Protein AF-A0A941FFN2-F1 (afdb_monomer_lite)

Radius of gyration: 14.91 Å; chains: 1; bounding box: 46×32×23 Å

Foldseek 3Di:
DDQDDLVVLLVCLVVLVVVVDDPVSVVSNVVNCVPDPVSVVSSVVVVVVVVVVVVVPVPDPDPDDDPVPPDDDPPDD

Structure (mmCIF, N/CA/C/O backbone):
data_AF-A0A941FFN2-F1
#
_entry.id   AF-A0A941FFN2-F1
#
loop_
_atom_site.group_PDB
_atom_site.id
_atom_site.type_symbol
_atom_site.label_atom_id
_atom_site.label_alt_id
_atom_site.label_comp_id
_atom_site.label_asym_id
_atom_site.label_entity_id
_atom_site.label_seq_id
_atom_site.pdbx_PDB_ins_code
_atom_site.Cartn_x
_atom_site.Cartn_y
_atom_site.Cartn_z
_atom_site.occupancy
_atom_site.B_iso_or_equiv
_atom_site.auth_seq_id
_atom_site.auth_comp_id
_atom_site.auth_asym_id
_atom_site.auth_atom_id
_atom_site.pdbx_PDB_model_num
ATOM 1 N N . MET A 1 1 ? -17.030 -4.093 -9.730 1.00 43.28 1 MET A N 1
ATOM 2 C CA . MET A 1 1 ? -15.752 -4.773 -9.433 1.00 43.28 1 MET A CA 1
ATOM 3 C C . MET A 1 1 ? -15.735 -5.143 -7.963 1.00 43.28 1 MET A C 1
ATOM 5 O O . MET A 1 1 ? -16.123 -4.317 -7.146 1.00 43.28 1 MET A O 1
ATOM 9 N N . GLY A 1 2 ? -15.403 -6.394 -7.637 1.00 59.03 2 GLY A N 1
ATOM 10 C CA . GLY A 1 2 ? -15.336 -6.851 -6.248 1.00 59.03 2 GLY A CA 1
ATOM 11 C C 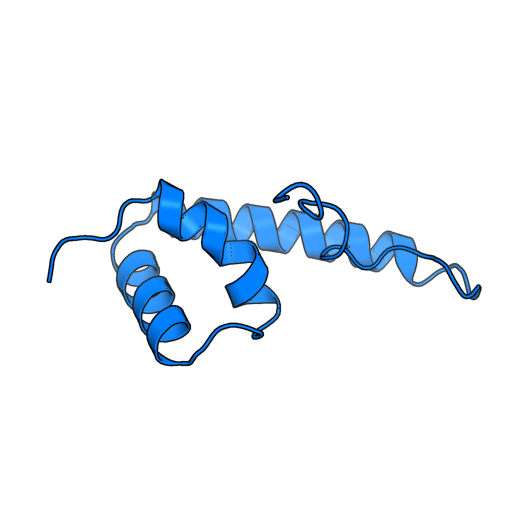. GLY A 1 2 ? -14.275 -6.064 -5.484 1.00 59.03 2 GLY A C 1
ATOM 12 O O . GLY A 1 2 ? -13.194 -5.821 -6.015 1.00 59.03 2 GLY A O 1
ATOM 13 N N . LYS A 1 3 ? -14.595 -5.632 -4.262 1.00 74.44 3 LYS A N 1
ATOM 14 C CA . LYS A 1 3 ? -13.628 -4.957 -3.393 1.00 74.44 3 LYS A CA 1
ATOM 15 C C . LYS A 1 3 ? -12.433 -5.883 -3.178 1.00 74.44 3 LYS A C 1
ATOM 17 O O . LYS A 1 3 ? -12.597 -6.988 -2.667 1.00 74.44 3 LYS A O 1
ATOM 22 N N . VAL A 1 4 ? -11.247 -5.432 -3.574 1.00 89.56 4 VAL A N 1
ATOM 23 C CA . VAL A 1 4 ? -9.998 -6.153 -3.310 1.00 89.56 4 VAL A CA 1
ATOM 24 C C . VAL A 1 4 ? -9.787 -6.220 -1.801 1.00 89.56 4 VAL A C 1
ATOM 26 O O . VAL A 1 4 ? -10.026 -5.240 -1.091 1.00 89.56 4 VAL A O 1
ATOM 29 N N . SER A 1 5 ? -9.385 -7.386 -1.301 1.00 94.12 5 SER A N 1
ATOM 30 C CA . SER A 1 5 ? -9.190 -7.590 0.131 1.00 94.12 5 SER A CA 1
ATOM 31 C C . SER A 1 5 ? -7.966 -6.824 0.635 1.00 94.12 5 SER A C 1
ATOM 33 O O . SER A 1 5 ? -6.973 -6.658 -0.073 1.00 94.12 5 SER A O 1
ATOM 35 N N . CYS A 1 6 ? -8.012 -6.386 1.894 1.00 95.38 6 CYS A N 1
ATOM 36 C CA . CYS A 1 6 ? -6.890 -5.691 2.524 1.00 95.38 6 CYS A CA 1
ATOM 37 C C . CYS A 1 6 ? -5.597 -6.523 2.517 1.00 95.38 6 CYS A C 1
ATOM 39 O O . CYS A 1 6 ? -4.518 -5.947 2.460 1.00 95.38 6 CYS A O 1
ATOM 41 N N . GLU A 1 7 ? -5.695 -7.853 2.571 1.00 94.81 7 GLU A N 1
ATOM 42 C CA . GLU A 1 7 ? -4.530 -8.745 2.563 1.00 94.81 7 GLU A CA 1
ATOM 43 C C . GLU A 1 7 ? -3.789 -8.689 1.223 1.00 94.81 7 GLU A C 1
ATOM 45 O O . GLU A 1 7 ? -2.587 -8.448 1.211 1.00 94.81 7 GLU A O 1
ATOM 50 N N . ILE A 1 8 ? -4.516 -8.745 0.099 1.00 93.81 8 ILE A N 1
ATOM 51 C CA . ILE A 1 8 ? -3.919 -8.583 -1.238 1.00 93.81 8 ILE A CA 1
ATOM 52 C C . ILE A 1 8 ? -3.239 -7.216 -1.354 1.00 93.81 8 ILE A C 1
ATOM 54 O O . ILE A 1 8 ? -2.135 -7.098 -1.880 1.00 93.81 8 ILE A O 1
ATOM 58 N N . ILE A 1 9 ? -3.875 -6.167 -0.828 1.00 94.94 9 ILE A N 1
ATOM 59 C CA . ILE A 1 9 ? -3.301 -4.820 -0.861 1.00 94.94 9 ILE A CA 1
ATOM 60 C C . ILE A 1 9 ? -2.020 -4.750 -0.041 1.00 94.94 9 ILE A C 1
ATOM 62 O O . ILE A 1 9 ? -1.038 -4.204 -0.534 1.00 94.94 9 ILE A O 1
ATOM 66 N N . LYS A 1 10 ? -1.997 -5.326 1.167 1.00 91.25 10 LYS A N 1
ATOM 67 C CA . LYS A 1 10 ? -0.798 -5.393 2.017 1.00 91.25 10 LYS A CA 1
ATOM 68 C C . LYS A 1 10 ? 0.356 -6.122 1.334 1.00 91.25 10 LYS A C 1
ATOM 70 O O . LYS A 1 10 ? 1.483 -5.646 1.442 1.00 91.25 10 LYS A O 1
ATOM 75 N N . ASP A 1 11 ? 0.077 -7.209 0.619 1.00 92.19 11 ASP A N 1
ATOM 76 C CA . ASP A 1 11 ? 1.082 -7.958 -0.143 1.00 92.19 11 ASP A CA 1
ATOM 77 C C . ASP A 1 11 ? 1.623 -7.159 -1.338 1.00 92.19 11 ASP A C 1
ATOM 79 O O . ASP A 1 11 ? 2.786 -7.314 -1.711 1.00 92.19 11 ASP A O 1
ATOM 83 N N . MET A 1 12 ? 0.804 -6.263 -1.900 1.00 92.38 12 MET A N 1
ATOM 84 C CA . MET A 1 12 ? 1.157 -5.396 -3.029 1.00 92.38 12 MET A CA 1
ATOM 85 C C . MET A 1 12 ? 1.828 -4.077 -2.624 1.00 92.38 12 MET A C 1
ATOM 87 O O . MET A 1 12 ? 2.602 -3.543 -3.415 1.00 92.38 12 MET A O 1
ATOM 91 N N . LEU A 1 13 ? 1.602 -3.551 -1.407 1.00 92.25 13 LEU A N 1
ATOM 92 C CA . LEU A 1 13 ? 2.252 -2.321 -0.905 1.00 92.25 13 LEU A CA 1
ATOM 93 C C . LEU A 1 13 ? 3.767 -2.264 -1.158 1.00 92.25 13 LEU A C 1
ATOM 95 O O . LEU A 1 13 ? 4.255 -1.192 -1.525 1.00 92.25 13 LEU A O 1
ATOM 99 N N . PRO A 1 14 ? 4.521 -3.366 -0.980 1.00 88.19 14 PRO A N 1
ATOM 100 C CA . PRO A 1 14 ? 5.942 -3.390 -1.240 1.00 88.19 14 PRO A CA 1
ATOM 101 C C . PRO A 1 14 ? 6.265 -3.097 -2.719 1.00 88.19 14 PRO A C 1
ATOM 103 O O . PRO A 1 14 ? 7.053 -2.206 -3.027 1.00 88.19 14 PRO A O 1
ATOM 106 N N . LEU A 1 15 ? 5.596 -3.791 -3.636 1.00 89.50 15 LEU A N 1
ATOM 107 C CA . LEU A 1 15 ? 5.793 -3.629 -5.076 1.00 89.50 15 LEU A CA 1
ATOM 108 C C . LEU A 1 15 ? 5.280 -2.267 -5.575 1.00 89.50 15 LEU A C 1
ATOM 110 O O . LEU A 1 15 ? 5.857 -1.673 -6.486 1.00 89.50 15 LEU A O 1
ATOM 114 N N . TYR A 1 16 ? 4.193 -1.769 -4.979 1.00 92.12 16 TYR A N 1
ATOM 115 C CA . TYR A 1 16 ? 3.625 -0.455 -5.271 1.00 92.12 16 TYR A CA 1
ATOM 116 C C . TYR A 1 16 ? 4.587 0.664 -4.856 1.00 92.12 16 TYR A C 1
ATOM 118 O O . TYR A 1 16 ? 4.819 1.593 -5.624 1.00 92.12 16 TYR A O 1
ATOM 126 N N . TYR A 1 17 ? 5.202 0.550 -3.674 1.00 89.19 17 TYR A N 1
ATOM 127 C CA . TYR A 1 17 ? 6.204 1.504 -3.199 1.00 89.19 17 TYR A CA 1
ATOM 128 C C . TYR A 1 17 ? 7.432 1.566 -4.113 1.00 89.19 17 TYR A C 1
ATOM 130 O O . TYR A 1 17 ? 7.900 2.658 -4.429 1.00 89.19 17 TYR A O 1
ATOM 138 N N . ASP A 1 18 ? 7.919 0.409 -4.567 1.00 84.88 18 ASP A N 1
ATOM 139 C CA . ASP A 1 18 ? 9.060 0.310 -5.488 1.00 84.88 18 ASP A CA 1
ATOM 140 C C . ASP A 1 18 ? 8.687 0.669 -6.941 1.00 84.88 18 ASP A C 1
ATOM 142 O O . ASP A 1 18 ? 9.536 0.699 -7.824 1.00 84.88 18 ASP A O 1
ATOM 146 N N . SER A 1 19 ? 7.410 0.973 -7.208 1.00 85.88 19 SER A N 1
ATOM 147 C CA . SER A 1 19 ? 6.884 1.327 -8.535 1.00 85.88 19 SER A CA 1
ATOM 148 C C . SER A 1 19 ? 7.136 0.273 -9.627 1.00 85.88 19 SER A C 1
ATOM 150 O O . SER A 1 19 ? 7.105 0.598 -10.812 1.00 85.88 19 SER A O 1
ATOM 152 N N . VAL A 1 20 ? 7.320 -0.997 -9.245 1.00 90.31 20 VAL A N 1
ATOM 153 C CA . VAL A 1 20 ? 7.586 -2.130 -10.160 1.00 90.31 20 VAL A CA 1
ATOM 154 C C . VAL A 1 20 ? 6.322 -2.877 -10.604 1.00 90.31 20 VAL A C 1
ATOM 156 O O . VAL A 1 20 ? 6.395 -3.864 -11.333 1.00 90.31 20 VAL A O 1
ATOM 159 N N . CYS A 1 21 ? 5.149 -2.429 -10.158 1.00 88.56 21 CYS A N 1
ATOM 160 C CA . CYS A 1 21 ? 3.859 -2.984 -10.565 1.00 88.56 21 CYS A CA 1
ATOM 161 C C . CYS A 1 21 ? 3.414 -2.456 -11.934 1.00 88.56 21 CYS A C 1
ATOM 163 O O . CYS A 1 21 ? 3.752 -1.330 -12.305 1.00 88.56 21 CYS A O 1
ATOM 165 N N . SER A 1 22 ? 2.557 -3.212 -12.627 1.00 95.00 22 SER A N 1
ATOM 166 C CA . SER A 1 22 ? 1.814 -2.692 -13.782 1.00 95.00 22 SER A CA 1
ATOM 167 C C . SER A 1 22 ? 0.883 -1.545 -13.374 1.00 95.00 22 SER A C 1
ATOM 169 O O . SER A 1 22 ? 0.460 -1.461 -12.218 1.00 95.00 22 SER A O 1
ATOM 171 N N . ASP A 1 23 ? 0.525 -0.679 -14.321 1.00 94.19 23 ASP A N 1
ATOM 172 C CA . ASP A 1 23 ? -0.345 0.469 -14.036 1.00 94.19 23 ASP A CA 1
ATOM 173 C C . ASP A 1 23 ? -1.750 0.048 -13.581 1.00 94.19 23 ASP A C 1
ATOM 175 O O . ASP A 1 23 ? -2.310 0.669 -12.680 1.00 94.19 23 ASP A O 1
ATOM 179 N N . ASP A 1 24 ? -2.270 -1.075 -14.085 1.00 93.56 24 ASP A N 1
ATOM 180 C CA . ASP A 1 24 ? -3.523 -1.665 -13.593 1.00 93.56 24 ASP A CA 1
ATOM 181 C C . ASP A 1 24 ? -3.440 -2.041 -12.107 1.00 93.56 24 ASP A C 1
ATOM 183 O O . ASP A 1 24 ? -4.362 -1.787 -11.328 1.00 93.56 24 ASP A O 1
ATOM 187 N N . SER A 1 25 ? -2.308 -2.610 -11.688 1.00 92.50 25 SER A N 1
ATOM 188 C CA . SER A 1 25 ? -2.081 -2.990 -10.292 1.00 92.50 25 SER A CA 1
ATOM 189 C C . SER A 1 25 ? -1.894 -1.759 -9.403 1.00 92.50 25 SER A C 1
ATOM 191 O O . SER A 1 25 ? -2.377 -1.744 -8.272 1.00 92.50 25 SER A O 1
ATOM 193 N N . LYS A 1 26 ? -1.241 -0.703 -9.910 1.00 94.56 26 LYS A N 1
ATOM 194 C CA . LYS A 1 26 ? -1.143 0.581 -9.197 1.00 94.56 26 LYS A CA 1
ATOM 195 C C . LYS A 1 26 ? -2.525 1.177 -8.974 1.00 94.56 26 LYS A C 1
ATOM 197 O O . LYS A 1 26 ? -2.859 1.483 -7.834 1.00 94.56 26 LYS A O 1
ATOM 202 N N . ARG A 1 27 ? -3.349 1.255 -10.024 1.00 94.94 27 ARG A N 1
ATOM 203 C CA . ARG A 1 27 ? -4.700 1.820 -9.935 1.00 94.94 27 ARG A CA 1
ATOM 204 C C . ARG A 1 27 ? -5.562 1.064 -8.929 1.00 94.94 27 ARG A C 1
ATOM 206 O O . ARG A 1 27 ? -6.230 1.683 -8.111 1.00 94.94 27 ARG A O 1
ATOM 213 N N . MET A 1 28 ? -5.482 -0.266 -8.921 1.00 94.50 28 MET A N 1
ATOM 214 C CA . MET A 1 28 ? -6.153 -1.107 -7.926 1.00 94.50 28 MET A CA 1
ATOM 215 C C . MET A 1 28 ? -5.749 -0.746 -6.485 1.00 94.50 28 MET A C 1
ATOM 217 O O . MET A 1 28 ? -6.603 -0.631 -5.601 1.00 94.50 28 MET A O 1
ATOM 221 N N . VAL A 1 29 ? -4.447 -0.576 -6.237 1.00 94.25 29 VAL A N 1
ATOM 222 C CA . VAL A 1 29 ? -3.931 -0.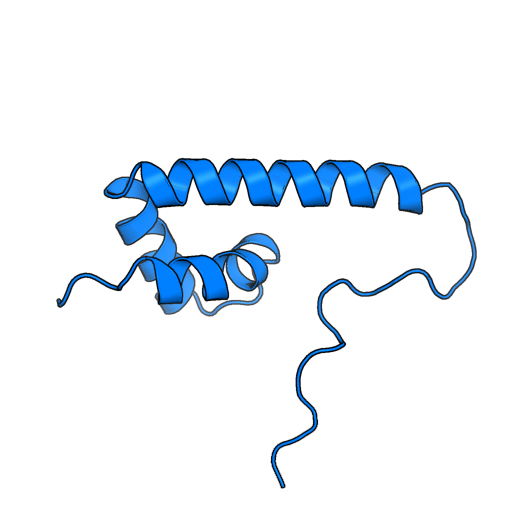208 -4.913 1.00 94.25 29 VAL A CA 1
ATOM 223 C C . VAL A 1 29 ? -4.367 1.203 -4.532 1.00 94.25 29 VAL A C 1
ATOM 225 O O . VAL A 1 29 ? -4.804 1.409 -3.403 1.00 94.25 29 VAL A O 1
ATOM 228 N N . GLU A 1 30 ? -4.307 2.159 -5.455 1.00 95.00 30 GLU A N 1
ATOM 229 C CA . GLU A 1 30 ? -4.745 3.541 -5.242 1.00 95.00 30 GLU A CA 1
ATOM 230 C C . GLU A 1 30 ? 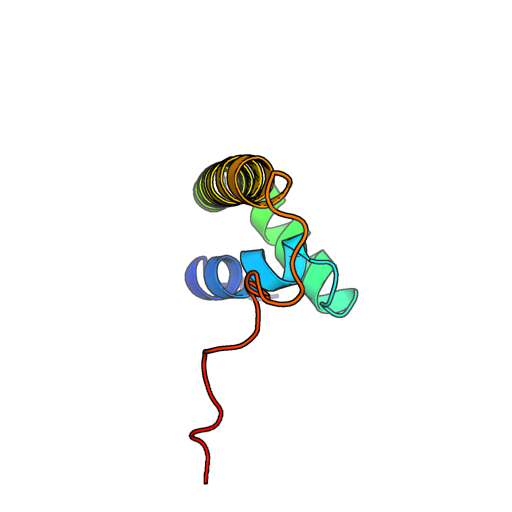-6.242 3.635 -4.934 1.00 95.00 30 GLU A C 1
ATOM 232 O O . GLU A 1 30 ? -6.622 4.276 -3.951 1.00 95.00 30 GLU A O 1
ATOM 237 N N . GLU A 1 31 ? -7.082 2.950 -5.714 1.00 94.88 31 GLU A N 1
ATOM 238 C CA . GLU A 1 31 ? -8.528 2.863 -5.498 1.00 94.88 31 GLU A CA 1
ATOM 239 C C . GLU A 1 31 ? -8.819 2.317 -4.091 1.00 94.88 31 GLU A C 1
ATOM 241 O O . GLU A 1 31 ? -9.506 2.972 -3.303 1.00 94.88 31 GLU A O 1
ATOM 246 N N . HIS A 1 32 ? -8.216 1.187 -3.703 1.00 95.31 32 HIS A N 1
ATOM 247 C CA . HIS A 1 32 ? -8.423 0.626 -2.365 1.00 95.31 32 HIS A CA 1
ATOM 248 C C . HIS A 1 32 ? -7.871 1.527 -1.257 1.00 95.31 32 HIS A C 1
ATOM 250 O O . HIS A 1 32 ? -8.509 1.705 -0.215 1.00 95.31 32 HIS A O 1
ATOM 256 N N . LEU A 1 33 ? -6.680 2.099 -1.450 1.00 94.81 33 LEU A N 1
ATOM 257 C CA . LEU A 1 33 ? -6.102 3.025 -0.490 1.00 94.81 33 LEU A CA 1
ATOM 258 C C . LEU A 1 33 ? -6.991 4.245 -0.332 1.00 94.81 33 LEU A C 1
ATOM 260 O O . LEU A 1 33 ? -7.057 4.728 0.783 1.00 94.81 33 LEU A O 1
ATOM 264 N N . SER A 1 34 ? -7.696 4.724 -1.358 1.00 94.94 34 SER A N 1
ATOM 265 C CA . SER A 1 34 ? -8.598 5.875 -1.239 1.00 94.94 34 SER A CA 1
ATOM 266 C C . SER A 1 34 ? -9.755 5.616 -0.260 1.00 94.94 34 SER A C 1
ATOM 268 O O . SER A 1 34 ? -10.056 6.489 0.566 1.00 94.94 34 SER A O 1
ATOM 270 N N . GLU A 1 35 ? -10.294 4.392 -0.255 1.00 94.19 35 GLU A N 1
ATOM 271 C CA . GLU A 1 35 ? -11.470 3.977 0.522 1.00 94.19 35 GLU A CA 1
ATOM 272 C C . GLU A 1 35 ? -11.130 3.365 1.894 1.00 94.19 35 GLU A C 1
ATOM 274 O O . GLU A 1 35 ? -11.907 3.481 2.843 1.00 94.19 35 GLU A O 1
ATOM 279 N N . CYS A 1 36 ? -9.970 2.718 2.039 1.00 95.75 36 CYS A N 1
ATOM 280 C CA . CYS A 1 36 ? -9.626 1.938 3.229 1.00 95.75 36 CYS A CA 1
ATOM 281 C C . CYS A 1 36 ? -8.605 2.651 4.126 1.00 95.75 36 CYS A C 1
ATOM 283 O O . CYS A 1 36 ? -7.391 2.605 3.905 1.00 95.75 36 CYS A O 1
ATOM 285 N N . ASN A 1 37 ? -9.083 3.260 5.218 1.00 94.88 37 ASN A N 1
ATOM 286 C CA . ASN A 1 37 ? -8.210 3.955 6.170 1.00 94.88 37 ASN A CA 1
ATOM 287 C C . ASN A 1 37 ? -7.178 3.025 6.839 1.00 94.88 37 ASN A C 1
ATOM 289 O O . ASN A 1 37 ? -6.052 3.445 7.100 1.00 94.88 37 ASN A O 1
ATOM 293 N N . ASN A 1 38 ? -7.526 1.756 7.079 1.00 94.62 38 ASN A N 1
ATOM 294 C CA . ASN A 1 38 ? -6.597 0.789 7.668 1.00 94.62 38 ASN A CA 1
ATOM 295 C C . ASN A 1 38 ? -5.384 0.550 6.751 1.00 94.62 38 ASN A C 1
ATOM 297 O O . ASN A 1 38 ? -4.239 0.657 7.189 1.00 94.62 38 ASN A O 1
ATOM 301 N N . CYS A 1 39 ? -5.618 0.344 5.451 1.00 95.56 39 CYS A N 1
ATOM 302 C CA . CYS A 1 39 ? -4.535 0.181 4.482 1.00 95.56 39 CYS A CA 1
ATOM 303 C C . CYS A 1 39 ? -3.721 1.473 4.287 1.00 95.56 39 CYS A C 1
ATOM 305 O O . CYS A 1 39 ? -2.504 1.386 4.139 1.00 95.56 39 CYS A O 1
ATOM 307 N N . LYS A 1 40 ? -4.328 2.673 4.389 1.00 95.12 40 LYS A N 1
ATOM 308 C CA . LYS A 1 40 ? -3.568 3.946 4.423 1.00 95.12 40 LYS A CA 1
ATOM 309 C C . LYS A 1 40 ? -2.576 3.980 5.589 1.00 95.12 40 LYS A C 1
ATOM 311 O O . LYS A 1 40 ? -1.431 4.402 5.419 1.00 95.12 40 LYS A O 1
ATOM 316 N N . VAL A 1 41 ? -3.014 3.571 6.782 1.00 95.06 41 VAL A N 1
ATOM 317 C CA . VAL A 1 41 ? -2.167 3.534 7.984 1.00 95.06 41 VAL A CA 1
ATOM 318 C C . VAL A 1 41 ? -1.047 2.508 7.826 1.00 95.06 41 VAL A C 1
ATOM 320 O O . VAL A 1 41 ? 0.110 2.832 8.095 1.00 95.06 41 VAL A O 1
ATOM 323 N N . GLU A 1 42 ? -1.357 1.307 7.340 1.00 92.75 42 GLU A N 1
ATOM 324 C CA . GLU A 1 42 ? -0.351 0.273 7.079 1.00 92.75 42 GLU A CA 1
ATOM 325 C C . GLU A 1 42 ? 0.676 0.720 6.032 1.00 92.75 42 GLU A C 1
ATOM 327 O O . GLU A 1 42 ? 1.877 0.566 6.254 1.00 92.75 42 GLU A O 1
ATOM 332 N N . PHE A 1 43 ? 0.249 1.389 4.958 1.00 93.62 43 PHE A N 1
ATOM 333 C CA . PHE A 1 43 ? 1.166 1.944 3.963 1.00 93.62 43 PHE A CA 1
ATOM 334 C C . PHE A 1 43 ? 2.087 3.026 4.539 1.00 93.62 43 PHE A C 1
ATOM 336 O O . PHE A 1 43 ? 3.287 3.035 4.262 1.00 93.62 43 PHE A O 1
ATOM 343 N N . LYS A 1 44 ? 1.576 3.906 5.410 1.00 91.44 44 LYS A N 1
ATOM 344 C CA . LYS A 1 44 ? 2.414 4.884 6.125 1.00 91.44 44 LYS A CA 1
ATOM 345 C C . LYS A 1 44 ? 3.434 4.200 7.037 1.00 91.44 44 LYS A C 1
ATOM 347 O O . LYS A 1 44 ? 4.601 4.586 7.024 1.00 91.44 44 LYS A O 1
ATOM 352 N N . LYS A 1 45 ? 3.025 3.178 7.802 1.00 88.50 45 LYS A N 1
ATOM 353 C CA . LYS A 1 45 ? 3.934 2.386 8.654 1.00 88.50 45 LYS A CA 1
ATOM 354 C C . LYS A 1 45 ? 5.006 1.692 7.820 1.00 88.50 45 LYS A C 1
ATOM 356 O O . LYS A 1 45 ? 6.176 1.717 8.193 1.00 88.50 45 LYS A O 1
ATOM 361 N N . PHE A 1 46 ? 4.612 1.098 6.696 1.00 86.00 46 PHE A N 1
ATOM 362 C CA . PHE A 1 46 ? 5.516 0.487 5.732 1.00 86.00 46 PHE A CA 1
ATOM 363 C C . PHE A 1 46 ? 6.542 1.513 5.231 1.00 86.00 46 PHE A C 1
ATOM 365 O O . PHE A 1 46 ? 7.741 1.313 5.411 1.00 86.00 46 PHE A O 1
ATOM 372 N N . LYS A 1 47 ? 6.091 2.673 4.738 1.00 84.56 47 LYS A N 1
ATOM 373 C CA . LYS A 1 47 ? 6.969 3.757 4.276 1.00 84.56 47 LYS A CA 1
ATOM 374 C C . LYS A 1 47 ? 7.947 4.216 5.364 1.00 84.56 47 LYS A C 1
ATOM 376 O O . LYS A 1 47 ? 9.134 4.356 5.085 1.00 84.56 47 LYS A O 1
ATOM 381 N N . MET A 1 48 ? 7.489 4.378 6.608 1.00 78.44 48 MET A N 1
ATOM 382 C CA . MET A 1 48 ? 8.355 4.753 7.736 1.00 78.44 48 MET A CA 1
ATOM 383 C C . MET A 1 48 ? 9.421 3.692 8.037 1.00 78.44 48 MET A C 1
ATOM 385 O O . MET A 1 48 ? 10.591 4.032 8.208 1.00 78.44 48 MET A O 1
ATOM 389 N N . LYS A 1 49 ? 9.039 2.406 8.055 1.00 75.94 49 LYS A N 1
ATOM 390 C CA . LYS A 1 49 ? 9.977 1.287 8.247 1.00 75.94 49 LYS A CA 1
ATOM 391 C C . LYS A 1 49 ? 11.060 1.269 7.166 1.00 75.94 49 LYS A C 1
ATOM 393 O O . LYS A 1 49 ? 12.216 0.999 7.478 1.00 75.94 49 LYS A O 1
ATOM 398 N N . PHE A 1 50 ? 10.701 1.566 5.918 1.00 72.12 50 PHE A N 1
ATOM 399 C CA . PHE A 1 50 ? 11.640 1.578 4.794 1.00 72.12 50 PHE A CA 1
ATOM 400 C C . PHE A 1 50 ? 12.553 2.810 4.798 1.00 72.12 50 PHE A C 1
ATOM 402 O O . PHE A 1 50 ? 13.755 2.653 4.596 1.00 72.12 50 PHE A O 1
ATOM 409 N N . ILE A 1 51 ? 12.033 4.003 5.114 1.00 70.00 51 ILE A N 1
ATOM 410 C CA . ILE A 1 51 ? 12.843 5.226 5.267 1.00 70.00 51 ILE A CA 1
ATOM 411 C C . ILE A 1 51 ? 13.900 5.034 6.359 1.00 70.00 51 ILE A C 1
ATOM 413 O O . ILE A 1 51 ? 15.078 5.283 6.116 1.00 70.00 51 ILE A O 1
ATOM 417 N N . PHE A 1 52 ? 13.495 4.520 7.525 1.00 59.53 52 PHE A N 1
ATOM 418 C CA . PHE A 1 52 ? 14.414 4.263 8.634 1.00 59.53 52 PHE A CA 1
ATOM 419 C C . PHE A 1 52 ? 15.516 3.275 8.240 1.00 59.53 52 PHE A C 1
ATOM 421 O O . PHE A 1 52 ? 16.683 3.461 8.572 1.00 59.53 52 PHE A O 1
ATOM 428 N N . ARG A 1 53 ? 15.168 2.233 7.480 1.00 61.38 53 ARG A N 1
ATOM 429 C CA . ARG A 1 53 ? 16.145 1.242 7.023 1.00 61.38 53 ARG A CA 1
ATOM 430 C C . ARG A 1 53 ? 17.112 1.824 5.993 1.00 61.38 53 ARG A C 1
ATOM 432 O O . ARG A 1 53 ? 18.300 1.537 6.078 1.00 61.38 53 ARG A O 1
ATOM 439 N N . LYS A 1 54 ? 16.634 2.678 5.081 1.00 58.44 54 LYS A N 1
ATOM 440 C CA . LYS A 1 54 ? 17.466 3.340 4.065 1.00 58.44 54 LYS A CA 1
ATOM 441 C C . LYS A 1 54 ? 18.529 4.248 4.695 1.00 58.44 54 LYS A C 1
ATOM 443 O O . LYS A 1 54 ? 19.695 4.136 4.334 1.00 58.44 54 LYS A O 1
ATOM 448 N N . SER A 1 55 ? 18.167 5.041 5.708 1.00 52.59 55 SER A N 1
ATOM 449 C CA . SER A 1 55 ? 19.119 5.926 6.405 1.00 52.59 55 SER A CA 1
ATOM 450 C C . SER A 1 55 ? 20.232 5.187 7.161 1.00 52.59 55 SER A C 1
ATOM 452 O O . SER A 1 55 ? 21.310 5.739 7.362 1.00 52.59 55 SER A O 1
ATOM 454 N N . ILE A 1 56 ? 20.003 3.933 7.566 1.00 55.62 56 ILE A N 1
ATOM 455 C CA . ILE A 1 56 ? 21.026 3.103 8.227 1.00 55.62 56 ILE A CA 1
ATOM 456 C C . ILE A 1 56 ? 22.013 2.504 7.206 1.00 55.62 56 ILE A C 1
ATOM 458 O O . ILE A 1 56 ? 23.152 2.206 7.558 1.00 55.62 56 ILE A O 1
ATOM 462 N N . ILE A 1 57 ? 21.602 2.336 5.944 1.00 57.09 57 ILE A N 1
ATOM 463 C CA . ILE A 1 57 ? 22.381 1.637 4.908 1.00 57.09 57 ILE A CA 1
ATOM 464 C C . ILE A 1 57 ? 23.332 2.583 4.151 1.00 57.09 57 ILE A C 1
ATOM 466 O O . ILE A 1 57 ? 24.416 2.161 3.763 1.00 57.09 57 ILE A O 1
ATOM 470 N N . GLU A 1 58 ? 23.000 3.869 4.003 1.00 54.16 58 GLU A N 1
ATOM 471 C CA . GLU A 1 58 ? 23.799 4.836 3.219 1.00 54.16 58 GLU A CA 1
ATOM 472 C C . GLU A 1 58 ? 25.174 5.211 3.832 1.00 54.16 58 GLU A C 1
ATOM 474 O O . GLU A 1 58 ? 25.935 5.938 3.202 1.00 54.16 58 GLU A O 1
ATOM 479 N N . ASN A 1 59 ? 25.549 4.686 5.009 1.00 50.78 59 ASN A N 1
ATOM 480 C CA . ASN A 1 59 ? 26.844 4.957 5.665 1.00 50.78 59 ASN A CA 1
ATOM 481 C C . ASN A 1 59 ? 27.894 3.830 5.544 1.00 50.78 59 ASN A C 1
ATOM 483 O O . ASN A 1 59 ? 28.927 3.885 6.211 1.00 50.78 59 ASN A O 1
ATOM 487 N N . ARG A 1 60 ? 27.681 2.807 4.705 1.00 49.50 60 ARG A N 1
ATOM 488 C CA . ARG A 1 60 ? 28.756 1.876 4.318 1.00 49.50 60 ARG A CA 1
ATOM 489 C C . ARG A 1 60 ? 28.833 1.736 2.805 1.00 49.50 60 ARG A C 1
ATOM 491 O O . ARG A 1 60 ? 28.022 1.056 2.184 1.00 49.50 60 ARG A O 1
ATOM 498 N N . THR A 1 61 ? 29.840 2.384 2.230 1.00 57.84 61 THR A N 1
ATOM 499 C CA . THR A 1 61 ? 30.386 2.062 0.914 1.00 57.84 61 THR A CA 1
ATOM 500 C C . THR A 1 61 ? 30.968 0.659 0.967 1.00 57.84 61 THR A C 1
ATOM 502 O O . THR A 1 61 ? 32.113 0.503 1.354 1.00 57.84 61 THR A O 1
ATOM 505 N N . ASP A 1 62 ? 30.182 -0.348 0.620 1.00 42.41 62 ASP A N 1
ATOM 506 C CA . ASP A 1 62 ? 30.684 -1.625 0.126 1.00 42.41 62 ASP A CA 1
ATOM 507 C C . ASP A 1 62 ? 29.536 -2.307 -0.611 1.00 42.41 62 ASP A C 1
ATOM 509 O O . ASP A 1 62 ? 28.423 -2.446 -0.093 1.00 42.41 62 ASP A O 1
ATOM 513 N N . SER A 1 63 ? 29.801 -2.707 -1.852 1.00 51.16 63 SER A N 1
ATOM 514 C CA . SER A 1 63 ? 29.004 -3.684 -2.586 1.00 51.16 63 SER A CA 1
ATOM 515 C C . SER A 1 63 ? 28.557 -4.795 -1.625 1.00 51.16 63 SER A C 1
ATOM 517 O O . SER A 1 63 ? 29.420 -5.508 -1.127 1.00 51.16 63 SER A O 1
ATOM 519 N N . ASN A 1 64 ? 27.243 -4.911 -1.358 1.00 51.06 64 ASN A N 1
ATOM 520 C CA . ASN A 1 64 ? 26.537 -5.974 -0.595 1.00 51.06 64 ASN A CA 1
ATOM 521 C C . ASN A 1 64 ? 25.665 -5.540 0.606 1.00 51.06 64 ASN A C 1
ATOM 523 O O . ASN A 1 64 ? 25.574 -6.279 1.587 1.00 51.06 64 ASN A O 1
ATOM 527 N N . VAL A 1 65 ? 24.891 -4.447 0.522 1.00 45.75 65 VAL A N 1
ATOM 528 C CA . VAL A 1 65 ? 23.798 -4.208 1.493 1.00 45.75 65 VAL A CA 1
ATOM 529 C C . VAL A 1 65 ? 22.415 -4.183 0.828 1.00 45.75 65 VAL A C 1
ATOM 531 O O . VAL A 1 65 ? 21.854 -3.149 0.494 1.00 45.75 65 VAL A O 1
ATOM 534 N N . ILE A 1 66 ? 21.883 -5.399 0.679 1.00 47.47 66 ILE A N 1
ATOM 535 C CA . ILE A 1 66 ? 20.470 -5.810 0.747 1.00 47.47 66 ILE A CA 1
ATOM 536 C C . ILE A 1 66 ? 19.492 -5.082 -0.192 1.00 47.47 66 ILE A C 1
ATOM 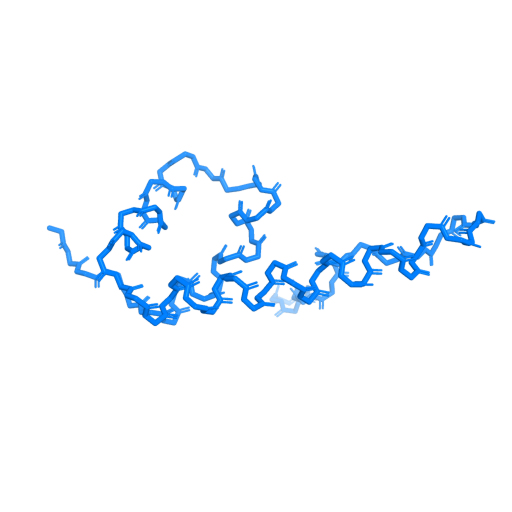538 O O . ILE A 1 66 ? 18.813 -4.121 0.164 1.00 47.47 66 ILE A O 1
ATOM 542 N N . LYS A 1 67 ? 19.275 -5.703 -1.354 1.00 50.69 67 LYS A N 1
ATOM 543 C CA . LYS A 1 67 ? 18.032 -5.603 -2.120 1.00 50.69 67 LYS A CA 1
ATOM 544 C C . LYS A 1 67 ? 16.872 -6.080 -1.239 1.00 50.69 67 LYS A C 1
ATOM 546 O O . LYS A 1 67 ? 16.655 -7.282 -1.096 1.00 50.69 67 LYS A O 1
ATOM 551 N N . ILE A 1 68 ? 16.094 -5.162 -0.663 1.00 50.91 68 ILE A N 1
ATOM 552 C CA . ILE A 1 68 ? 14.878 -5.473 0.125 1.00 50.91 68 ILE A CA 1
ATOM 553 C C . ILE A 1 68 ? 13.709 -5.892 -0.805 1.00 50.91 68 ILE A C 1
ATOM 555 O O . ILE A 1 68 ? 12.549 -5.668 -0.507 1.00 50.91 68 ILE A O 1
ATOM 559 N N . TYR A 1 69 ? 14.028 -6.556 -1.923 1.00 47.97 69 TYR A N 1
ATOM 560 C CA . TYR A 1 69 ? 13.112 -7.327 -2.774 1.00 47.97 69 TYR A CA 1
ATOM 561 C C . TYR A 1 69 ? 13.777 -8.541 -3.427 1.00 47.97 69 TYR A C 1
ATOM 563 O O . TYR A 1 69 ? 13.389 -8.920 -4.521 1.00 47.97 69 TYR A O 1
ATOM 571 N N . LEU A 1 70 ? 14.777 -9.186 -2.823 1.00 47.31 70 LEU A N 1
ATOM 572 C CA . LEU A 1 70 ? 15.193 -10.509 -3.311 1.00 47.31 70 LEU A CA 1
ATOM 573 C C . LEU A 1 70 ? 15.582 -11.441 -2.175 1.00 47.31 70 LEU A C 1
ATOM 575 O O . LEU A 1 70 ? 16.751 -11.751 -2.063 1.00 47.31 70 LEU A O 1
ATOM 579 N N . LEU A 1 71 ? 14.627 -11.908 -1.373 1.00 50.06 71 LEU A N 1
ATOM 580 C CA . LEU A 1 71 ? 14.653 -13.267 -0.807 1.00 50.06 71 LEU A CA 1
ATOM 581 C C . LEU A 1 71 ? 13.250 -13.608 -0.279 1.00 50.06 71 LEU A C 1
ATOM 583 O O . LEU A 1 71 ? 12.998 -13.616 0.924 1.00 50.06 71 LEU A O 1
ATOM 587 N N . ARG A 1 72 ? 12.313 -13.872 -1.190 1.00 46.47 72 ARG A N 1
ATOM 588 C CA . ARG A 1 72 ? 11.155 -14.727 -0.904 1.00 46.47 72 ARG A CA 1
ATOM 589 C C . ARG A 1 72 ? 10.697 -15.384 -2.206 1.00 46.47 72 ARG A C 1
ATOM 591 O O . ARG A 1 72 ? 10.047 -14.742 -3.019 1.00 46.47 72 ARG A O 1
ATOM 598 N N . GLY A 1 73 ? 11.089 -16.648 -2.386 1.00 43.62 73 GLY A N 1
ATOM 599 C CA . GLY A 1 73 ? 10.463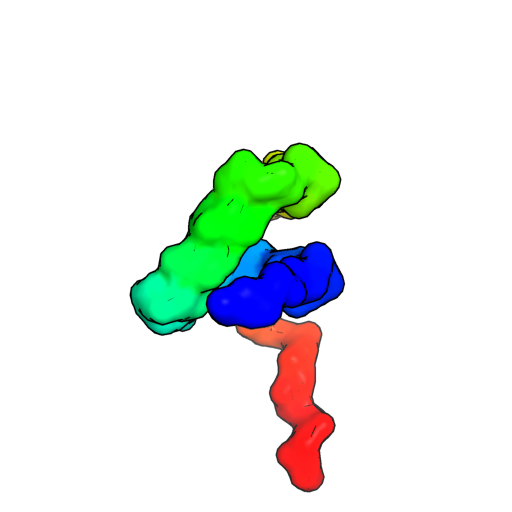 -17.574 -3.332 1.00 43.62 73 GLY A CA 1
ATOM 600 C C . GLY A 1 73 ? 11.192 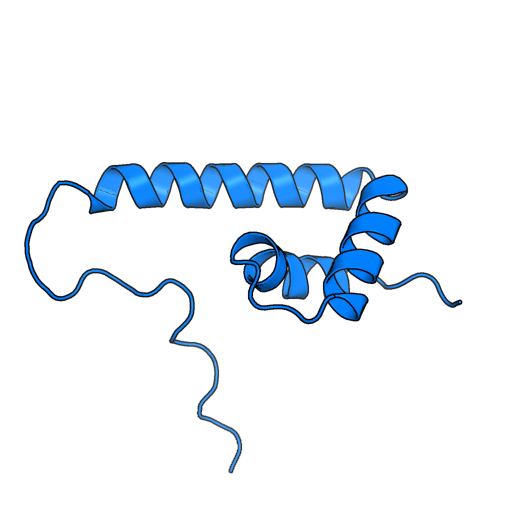-17.816 -4.655 1.00 43.62 73 GLY A C 1
ATOM 601 O O . GLY A 1 73 ? 10.671 -17.477 -5.710 1.00 43.62 73 GLY A O 1
ATOM 602 N N . LYS A 1 74 ? 12.343 -18.498 -4.618 1.00 46.62 74 LYS A N 1
ATOM 603 C CA . LYS A 1 74 ? 12.654 -19.521 -5.630 1.00 46.62 74 LYS A CA 1
ATOM 604 C C . LYS A 1 74 ? 12.488 -20.885 -4.955 1.00 46.62 74 LYS A C 1
ATOM 606 O O . LYS A 1 74 ? 13.460 -21.577 -4.727 1.00 46.62 74 LYS A O 1
ATOM 611 N N . ASP A 1 75 ? 11.247 -21.211 -4.611 1.00 49.91 75 ASP A N 1
ATOM 612 C CA . ASP A 1 75 ? 10.821 -22.564 -4.241 1.00 49.91 75 ASP A CA 1
ATOM 613 C C . ASP A 1 75 ? 9.423 -22.772 -4.841 1.00 49.91 75 ASP A C 1
ATOM 615 O O . ASP A 1 75 ? 8.395 -22.745 -4.168 1.00 49.91 75 ASP A O 1
ATOM 619 N N . CYS A 1 76 ? 9.386 -22.853 -6.166 1.00 39.91 76 CYS A N 1
ATOM 620 C CA . CYS A 1 76 ? 8.293 -23.440 -6.930 1.00 39.91 76 CYS A CA 1
ATOM 621 C C . CYS A 1 76 ? 8.967 -24.287 -8.010 1.00 39.91 76 CYS A C 1
ATOM 623 O O . CYS A 1 76 ? 9.511 -23.723 -8.960 1.00 39.91 76 CYS A O 1
ATOM 625 N N . GLY A 1 77 ? 8.942 -25.610 -7.819 1.00 38.28 77 GLY A N 1
ATOM 626 C CA . GLY A 1 77 ? 9.497 -26.616 -8.730 1.00 38.28 77 GLY A CA 1
ATOM 627 C C . GLY A 1 77 ? 10.764 -27.260 -8.204 1.00 38.28 77 GLY A C 1
ATOM 628 O O . GLY A 1 77 ? 11.845 -26.737 -8.545 1.00 38.28 77 GLY A O 1
#

Secondary structure (DSSP, 8-state):
-PPPPHHHHHHHHHHHHTT-S-HHHHHHHHHHHHH-HHHHHHHHHHHHHHHHHHHHHTT--SS----TTSSS-----

Sequence (77 aa):
MGKVSCEIIKDMLPLYYDSVCSDDSKRMVEEHLSECNNCKVEFKKFKMKFIFRKSIIENRTDSNVIKIYLLRGKDCG

pLDDT: mean 75.97, std 20.36, range [38.28, 95.75]

Organism: NCBI:txid450367

InterPro domains:
  IPR027383 Putative zinc-finger [PF13490] (6-39)